Protein AF-A0AAE0BJB5-F1 (afdb_monomer_lite)

Organism: NCBI:txid36881

Structure (mmCIF, N/CA/C/O backbone):
data_AF-A0AAE0BJB5-F1
#
_entry.id   AF-A0AAE0BJB5-F1
#
loop_
_atom_site.group_PDB
_atom_site.id
_atom_site.type_symbol
_atom_site.label_atom_id
_atom_site.label_alt_id
_atom_site.label_comp_id
_atom_site.label_asym_id
_atom_site.label_entity_id
_atom_site.label_seq_id
_atom_site.pdbx_PDB_ins_code
_atom_site.Cartn_x
_atom_site.Cartn_y
_atom_site.Cartn_z
_atom_site.occupancy
_atom_site.B_iso_or_equiv
_atom_site.auth_seq_id
_atom_site.auth_comp_id
_atom_site.auth_asym_id
_atom_site.auth_atom_id
_atom_site.pdbx_PDB_model_num
ATOM 1 N N . ASP A 1 1 ? -11.799 0.720 18.562 1.00 89.56 1 ASP A N 1
ATOM 2 C CA . ASP A 1 1 ? -11.792 -0.051 19.831 1.00 89.56 1 ASP A CA 1
ATOM 3 C C . ASP A 1 1 ? -10.373 -0.339 20.358 1.00 89.56 1 ASP A C 1
ATOM 5 O O . ASP A 1 1 ? -10.223 -1.128 21.288 1.00 89.56 1 ASP A O 1
ATOM 9 N N . GLY A 1 2 ? -9.341 0.327 19.816 1.00 91.19 2 GLY A N 1
ATOM 10 C CA . GLY A 1 2 ? -7.953 0.143 20.247 1.00 91.19 2 GLY A CA 1
ATOM 11 C C . GLY A 1 2 ? -7.338 -1.175 19.776 1.00 91.19 2 GLY A C 1
ATOM 12 O O . GLY A 1 2 ? -6.503 -1.728 20.491 1.00 91.19 2 GLY A O 1
ATOM 13 N N . LYS A 1 3 ? -7.778 -1.707 18.628 1.00 94.56 3 LYS A N 1
ATOM 14 C CA . LYS A 1 3 ? -7.247 -2.933 18.034 1.00 94.56 3 LYS A CA 1
ATOM 15 C C . LYS A 1 3 ? -6.847 -2.749 16.572 1.00 94.56 3 LYS A C 1
ATOM 17 O O . LYS A 1 3 ? -7.523 -2.037 15.833 1.00 94.56 3 LYS A O 1
ATOM 22 N N . SER A 1 4 ? -5.812 -3.488 16.187 1.00 94.75 4 SER A N 1
ATOM 23 C CA . SER A 1 4 ? -5.433 -3.778 14.806 1.00 94.75 4 SER A CA 1
ATOM 24 C C . SER A 1 4 ? -6.146 -5.034 14.337 1.00 94.75 4 SER A C 1
ATOM 26 O O . SER A 1 4 ? -6.318 -5.979 15.114 1.00 94.75 4 SER A O 1
ATOM 28 N N . TYR A 1 5 ? -6.496 -5.069 13.057 1.00 96.69 5 TYR A N 1
ATOM 29 C CA . TYR A 1 5 ? -7.175 -6.193 12.426 1.00 96.69 5 TYR A CA 1
ATOM 30 C C . TYR A 1 5 ? -6.469 -6.578 11.127 1.00 96.69 5 TYR A C 1
ATOM 32 O O . TYR A 1 5 ? -6.253 -5.732 10.263 1.00 96.69 5 TYR A O 1
ATOM 40 N N . LEU A 1 6 ? -6.151 -7.863 10.982 1.00 97.50 6 LEU A N 1
ATOM 41 C CA . LEU A 1 6 ? -5.634 -8.451 9.752 1.00 97.50 6 LEU A CA 1
ATOM 42 C C . LEU A 1 6 ? -6.759 -9.213 9.059 1.00 97.50 6 LEU A C 1
ATOM 44 O O . LEU A 1 6 ? -7.316 -10.158 9.625 1.00 97.50 6 LEU A O 1
ATOM 48 N N . TYR A 1 7 ? -7.052 -8.824 7.824 1.00 97.75 7 TYR A N 1
ATOM 49 C CA . TYR A 1 7 ? -8.008 -9.501 6.958 1.00 97.75 7 TYR A CA 1
ATOM 50 C C . TYR A 1 7 ? -7.277 -10.110 5.765 1.00 97.75 7 TYR A C 1
ATOM 52 O O . TYR A 1 7 ? -6.433 -9.459 5.160 1.00 97.75 7 TYR A O 1
ATOM 60 N N . VAL A 1 8 ? -7.640 -11.338 5.401 1.00 97.31 8 VAL A N 1
ATOM 61 C CA . VAL A 1 8 ? -7.168 -12.012 4.184 1.00 97.31 8 VAL A CA 1
ATOM 62 C C . VAL A 1 8 ? -8.397 -12.365 3.356 1.00 97.31 8 VAL A C 1
ATOM 64 O O . VAL A 1 8 ? -9.341 -12.960 3.878 1.00 97.31 8 VAL A O 1
ATOM 67 N N . ASN A 1 9 ? -8.428 -11.947 2.087 1.00 95.25 9 ASN A N 1
ATOM 68 C CA . ASN A 1 9 ? -9.581 -12.119 1.187 1.00 95.25 9 ASN A CA 1
ATOM 69 C C . ASN A 1 9 ? -10.904 -11.628 1.813 1.00 95.25 9 ASN A C 1
ATOM 71 O O . ASN A 1 9 ? -11.919 -12.327 1.823 1.00 95.25 9 ASN A O 1
ATOM 75 N N . GLY A 1 10 ? -10.864 -10.454 2.452 1.00 95.38 10 GLY A N 1
ATOM 76 C CA . GLY A 1 10 ? -12.016 -9.857 3.134 1.00 95.38 10 GLY A CA 1
ATOM 77 C C . GLY A 1 10 ? -12.498 -10.616 4.379 1.00 95.38 10 GLY A C 1
ATOM 78 O O . GLY A 1 10 ? -13.556 -10.296 4.921 1.00 95.38 10 GLY A O 1
ATOM 79 N N . THR A 1 11 ? -11.773 -11.627 4.856 1.00 97.31 11 THR A N 1
ATOM 80 C CA . THR A 1 11 ? -12.132 -12.422 6.039 1.00 97.31 11 THR A CA 1
ATOM 81 C C . THR A 1 11 ? -11.170 -12.133 7.180 1.00 97.31 11 THR A C 1
ATOM 83 O O . THR A 1 11 ? -9.961 -12.094 6.972 1.00 97.31 11 THR A O 1
ATOM 86 N N . LEU A 1 12 ? -11.702 -11.899 8.385 1.00 97.81 12 LEU A N 1
ATOM 87 C CA . LEU A 1 12 ? -10.884 -11.630 9.566 1.00 97.81 12 LEU A CA 1
ATOM 88 C C . LEU A 1 12 ? -9.992 -12.837 9.860 1.00 97.81 12 LEU A C 1
ATOM 90 O O . LEU A 1 12 ? -10.497 -13.933 10.093 1.00 97.81 12 LEU A O 1
ATOM 94 N N . TRP A 1 13 ? -8.683 -12.613 9.873 1.00 98.19 13 TRP A N 1
ATOM 95 C CA . TRP A 1 13 ? -7.688 -13.633 10.178 1.00 98.19 13 TRP A CA 1
ATOM 96 C C . TRP A 1 13 ? -7.152 -13.487 11.601 1.00 98.19 13 TRP A C 1
ATOM 98 O O . TRP A 1 13 ? -7.054 -14.465 12.339 1.00 98.19 13 TRP A O 1
ATOM 108 N N . ALA A 1 14 ? -6.825 -12.259 12.008 1.00 98.06 14 ALA A N 1
ATOM 109 C CA . ALA A 1 14 ? -6.278 -11.981 13.329 1.00 98.06 14 ALA A CA 1
ATOM 110 C C . ALA A 1 14 ? -6.642 -10.576 13.811 1.00 98.06 14 ALA A C 1
ATOM 112 O O . ALA A 1 14 ? -6.941 -9.681 13.023 1.00 98.06 14 ALA A O 1
ATOM 113 N N . SER A 1 15 ? -6.577 -10.378 15.126 1.00 97.44 15 SER A N 1
ATOM 114 C CA . SER A 1 15 ? -6.656 -9.052 15.734 1.00 97.44 15 SER A CA 1
ATOM 115 C C . SER A 1 15 ? -5.720 -8.966 16.928 1.00 97.44 15 SER A C 1
ATOM 117 O O . SER A 1 15 ? -5.511 -9.966 17.618 1.00 97.44 15 SER A O 1
ATOM 119 N N . GLN A 1 16 ? -5.212 -7.773 17.205 1.00 96.44 16 GLN A N 1
ATOM 120 C CA . GLN A 1 16 ? -4.374 -7.510 18.370 1.00 96.44 16 GLN A CA 1
ATOM 121 C C . GLN A 1 16 ? -4.734 -6.169 18.994 1.00 96.44 16 GLN A C 1
ATOM 123 O O . GLN A 1 16 ? -5.211 -5.273 18.306 1.00 96.44 16 GLN A O 1
ATOM 128 N N . LYS A 1 17 ? -4.513 -6.020 20.302 1.00 96.56 17 LYS A N 1
ATOM 129 C CA . LYS A 1 17 ? -4.629 -4.713 20.954 1.00 96.56 17 LYS A CA 1
ATOM 130 C C . LYS A 1 17 ? -3.489 -3.820 20.469 1.00 96.56 17 LYS A C 1
ATOM 132 O O . LYS A 1 17 ? -2.350 -4.272 20.420 1.00 96.56 17 LYS A O 1
ATOM 137 N N . GLU A 1 18 ? -3.807 -2.579 20.137 1.00 91.62 18 GLU A N 1
ATOM 138 C CA . GLU A 1 18 ? -2.809 -1.606 19.708 1.00 91.62 18 GLU A CA 1
ATOM 139 C C . GLU A 1 18 ? -1.853 -1.255 20.844 1.00 91.62 18 GLU A C 1
ATOM 141 O O . GLU A 1 18 ? -2.259 -1.089 22.002 1.00 91.62 18 GLU A O 1
ATOM 146 N N . GLY A 1 19 ? -0.575 -1.162 20.482 1.00 86.81 19 GLY A N 1
ATOM 147 C CA . GLY A 1 19 ? 0.499 -0.692 21.346 1.00 86.81 19 GLY A CA 1
ATOM 148 C C . GLY A 1 19 ? 0.792 0.794 21.140 1.00 86.81 19 GLY A C 1
ATOM 149 O O . GLY A 1 19 ? -0.072 1.572 20.739 1.00 86.81 19 GLY A O 1
ATOM 150 N N . ALA A 1 20 ? 2.031 1.192 21.432 1.00 86.44 20 ALA A N 1
ATOM 151 C CA . ALA A 1 20 ? 2.523 2.519 21.075 1.00 86.44 20 ALA A CA 1
ATOM 152 C C . ALA A 1 20 ? 2.567 2.673 19.546 1.00 86.44 20 ALA A C 1
ATOM 154 O O . ALA A 1 20 ? 2.932 1.733 18.843 1.00 86.44 20 ALA A O 1
ATOM 155 N N . GLN A 1 21 ? 2.205 3.856 19.051 1.00 82.31 21 GLN A N 1
ATOM 156 C CA . GLN A 1 21 ? 2.296 4.186 17.631 1.00 82.31 21 GLN A CA 1
ATOM 157 C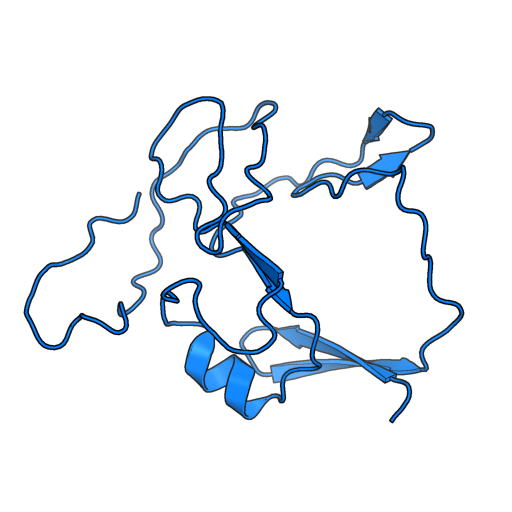 C . GLN A 1 21 ? 3.634 4.857 17.332 1.00 82.31 21 GLN A C 1
ATOM 159 O O . GLN A 1 21 ? 4.074 5.720 18.094 1.00 82.31 21 GLN A O 1
ATOM 164 N N . ASP A 1 22 ? 4.252 4.466 16.220 1.00 81.19 22 ASP A N 1
ATOM 165 C CA . ASP A 1 22 ? 5.384 5.187 15.647 1.00 81.19 22 ASP A CA 1
ATOM 166 C C . ASP A 1 22 ? 4.854 6.370 14.827 1.00 81.19 22 ASP A C 1
ATOM 168 O O . ASP A 1 22 ? 3.949 6.218 14.005 1.00 81.19 22 ASP A O 1
ATOM 172 N N . ASN A 1 23 ? 5.382 7.560 15.094 1.00 82.00 23 ASN A N 1
ATOM 173 C CA . ASN A 1 23 ? 5.025 8.804 14.423 1.00 82.00 23 ASN A CA 1
ATOM 174 C C . ASN A 1 23 ? 6.231 9.458 13.735 1.00 82.00 23 ASN A C 1
ATOM 176 O O . ASN A 1 23 ? 6.217 10.668 13.511 1.00 82.00 23 ASN A O 1
ATOM 180 N N . ASN A 1 24 ? 7.269 8.679 13.424 1.00 84.38 24 ASN A N 1
ATOM 181 C CA . ASN A 1 24 ? 8.467 9.161 12.758 1.00 84.38 24 ASN A CA 1
ATOM 182 C C . ASN A 1 24 ? 8.167 9.661 11.328 1.00 84.38 24 ASN A C 1
ATOM 184 O O . ASN A 1 24 ? 7.818 8.856 10.465 1.00 84.38 24 ASN A O 1
ATOM 188 N N . PRO A 1 25 ? 8.351 10.962 11.038 1.00 82.88 25 PRO A N 1
ATOM 189 C CA . PRO A 1 25 ? 8.135 11.507 9.701 1.00 82.88 25 PRO A CA 1
ATOM 190 C C . PRO A 1 25 ? 9.359 11.366 8.780 1.00 82.88 25 PRO A C 1
ATOM 192 O O . PRO A 1 25 ? 9.267 11.691 7.600 1.00 82.88 25 PRO A O 1
ATOM 195 N N . GLU A 1 26 ? 10.517 10.958 9.306 1.00 84.94 26 GLU A N 1
ATOM 196 C CA . GLU A 1 26 ? 11.787 10.922 8.568 1.00 84.94 26 GLU A CA 1
ATOM 197 C C . GLU A 1 26 ? 12.000 9.605 7.817 1.00 84.94 26 GLU A C 1
ATOM 199 O O . GLU A 1 26 ? 12.698 9.564 6.805 1.00 84.94 26 GLU A O 1
ATOM 204 N N . THR A 1 27 ? 11.408 8.522 8.320 1.00 86.44 27 THR A N 1
ATOM 205 C CA . THR A 1 27 ? 11.538 7.179 7.746 1.00 86.44 27 THR A CA 1
ATOM 206 C C . THR A 1 27 ? 10.575 7.059 6.561 1.00 86.44 27 THR A C 1
ATOM 208 O O . THR A 1 27 ? 9.364 7.164 6.766 1.00 86.44 27 THR A O 1
ATOM 211 N N . PRO A 1 28 ? 11.062 6.864 5.321 1.00 88.56 28 PRO A N 1
ATOM 212 C CA . PRO A 1 28 ? 10.184 6.679 4.174 1.00 88.56 28 PRO A CA 1
ATOM 213 C C . PRO A 1 28 ? 9.353 5.401 4.317 1.00 88.56 28 PRO A C 1
ATOM 215 O O . PRO A 1 28 ? 9.818 4.385 4.835 1.00 88.56 28 PRO A O 1
ATOM 218 N N . VAL A 1 29 ? 8.134 5.427 3.783 1.00 91.19 29 VAL A N 1
ATOM 219 C CA . VAL A 1 29 ? 7.347 4.205 3.595 1.00 91.19 29 VAL A CA 1
ATOM 220 C C . VAL A 1 29 ? 7.977 3.406 2.458 1.00 91.19 29 VAL A C 1
ATOM 222 O O . VAL A 1 29 ? 8.091 3.900 1.337 1.00 91.19 29 VAL A O 1
ATOM 225 N N . LEU A 1 30 ? 8.375 2.170 2.749 1.00 94.44 30 LEU A N 1
ATOM 226 C CA . LEU A 1 30 ? 8.829 1.215 1.745 1.00 94.44 30 LEU A CA 1
ATOM 227 C C . LEU A 1 30 ? 7.695 0.243 1.422 1.00 94.44 30 LEU A C 1
ATOM 229 O O . LEU A 1 30 ? 7.036 -0.281 2.320 1.00 94.44 30 LEU A O 1
ATOM 233 N N . LEU A 1 31 ? 7.485 -0.012 0.133 1.00 95.06 31 LEU A N 1
ATOM 234 C CA . LEU A 1 31 ? 6.603 -1.070 -0.349 1.00 95.06 31 LEU A CA 1
ATOM 235 C C . LEU A 1 31 ? 7.482 -2.225 -0.833 1.00 95.06 31 LEU A C 1
ATOM 237 O O . LEU A 1 31 ? 8.378 -2.017 -1.646 1.00 95.06 31 LEU A O 1
ATOM 241 N N . GLY A 1 32 ? 7.255 -3.427 -0.300 1.00 95.56 32 GLY A N 1
ATOM 242 C CA . GLY A 1 32 ? 8.024 -4.623 -0.667 1.00 95.56 32 GLY A CA 1
ATOM 243 C C . GLY A 1 32 ? 9.393 -4.771 0.010 1.00 95.56 32 GLY A C 1
ATOM 244 O O . GLY A 1 32 ? 10.172 -5.625 -0.400 1.00 95.56 32 GLY A O 1
ATOM 245 N N . ALA A 1 33 ? 9.701 -3.983 1.042 1.00 94.81 33 ALA A N 1
ATOM 246 C CA . ALA A 1 33 ? 10.907 -4.135 1.860 1.00 94.81 33 ALA A CA 1
ATOM 247 C C . ALA A 1 33 ? 10.686 -3.558 3.265 1.00 94.81 33 ALA A C 1
ATOM 249 O O . ALA A 1 33 ? 9.779 -2.751 3.479 1.00 94.81 33 ALA A O 1
ATOM 250 N N . LEU A 1 34 ? 11.543 -3.934 4.211 1.00 91.50 34 LEU A N 1
ATOM 251 C CA . LEU A 1 34 ? 11.657 -3.285 5.516 1.00 91.50 34 LEU A CA 1
ATOM 252 C C . LEU A 1 34 ? 12.839 -2.315 5.521 1.00 91.50 34 LEU A C 1
ATOM 254 O O . LEU A 1 34 ? 13.794 -2.484 4.766 1.00 91.50 34 LEU A O 1
ATOM 258 N N . GLN A 1 35 ? 12.802 -1.304 6.389 1.00 89.38 35 GLN A N 1
ATOM 259 C CA . GLN A 1 35 ? 13.959 -0.439 6.611 1.00 89.38 35 GLN A CA 1
ATOM 260 C C . GLN A 1 35 ? 14.705 -0.858 7.876 1.00 89.38 35 GLN A C 1
ATOM 262 O O . GLN A 1 35 ? 14.153 -0.834 8.974 1.00 89.38 35 GLN A O 1
ATOM 267 N N . GLU A 1 36 ? 15.992 -1.168 7.737 1.00 87.88 36 GLU A N 1
ATOM 268 C CA . GLU A 1 36 ? 16.890 -1.440 8.854 1.00 87.88 36 GLU A CA 1
ATOM 269 C C . GLU A 1 36 ? 18.085 -0.477 8.816 1.00 87.88 36 GLU A C 1
ATOM 271 O O . GLU A 1 36 ? 18.845 -0.419 7.847 1.00 87.88 36 GLU A O 1
ATOM 276 N N . LYS A 1 37 ? 18.261 0.312 9.887 1.00 87.12 37 LYS A N 1
ATOM 277 C CA . LYS A 1 37 ? 19.366 1.286 10.037 1.00 87.12 37 LYS A CA 1
ATOM 278 C C . LYS A 1 37 ? 19.540 2.203 8.815 1.00 87.12 37 LYS A C 1
ATOM 280 O O . LYS A 1 37 ? 20.661 2.490 8.399 1.00 87.12 37 LYS A O 1
ATOM 285 N N . GLY A 1 38 ? 18.427 2.643 8.235 1.00 86.62 38 GLY A N 1
ATOM 286 C CA . GLY A 1 38 ? 18.420 3.537 7.079 1.00 86.62 38 GLY A CA 1
ATOM 287 C C . GLY A 1 38 ? 18.462 2.842 5.715 1.00 86.62 38 GLY A C 1
ATOM 288 O O . GLY A 1 38 ? 18.274 3.529 4.718 1.00 86.62 38 GLY A O 1
ATOM 289 N N . ASN A 1 39 ? 18.637 1.519 5.645 1.00 90.19 39 ASN A N 1
ATOM 290 C CA . ASN A 1 39 ? 18.752 0.780 4.383 1.00 90.19 39 ASN A CA 1
ATOM 291 C C . ASN A 1 39 ? 17.554 -0.158 4.159 1.00 90.19 39 ASN A C 1
ATOM 293 O O . ASN A 1 39 ? 17.043 -0.710 5.135 1.00 90.19 39 ASN A O 1
ATOM 297 N N . PRO A 1 40 ? 17.118 -0.368 2.903 1.00 92.00 40 PRO A N 1
ATOM 298 C CA . PRO A 1 40 ? 16.125 -1.387 2.584 1.00 92.00 40 PRO A CA 1
ATOM 299 C C . PRO A 1 40 ? 16.715 -2.794 2.771 1.00 92.00 40 PRO A C 1
ATOM 301 O O . PRO A 1 40 ? 17.818 -3.077 2.301 1.00 92.00 40 PRO A O 1
ATOM 304 N N . MET A 1 41 ? 15.977 -3.659 3.458 1.00 93.88 41 MET A N 1
ATOM 305 C CA . MET A 1 41 ? 16.310 -5.046 3.801 1.00 93.88 41 MET A CA 1
ATOM 306 C C . MET A 1 41 ? 15.038 -5.910 3.737 1.00 93.88 41 MET A C 1
ATOM 308 O O . MET A 1 41 ? 13.941 -5.379 3.571 1.00 93.88 41 MET A O 1
ATOM 312 N N . ASP A 1 42 ? 15.172 -7.235 3.878 1.00 94.50 42 ASP A N 1
ATOM 313 C CA . ASP A 1 42 ? 14.047 -8.188 3.911 1.00 94.50 42 ASP A CA 1
ATOM 314 C C . ASP A 1 42 ? 13.034 -7.975 2.773 1.00 94.50 42 ASP A C 1
ATOM 316 O O . ASP A 1 42 ? 11.841 -7.752 2.984 1.00 94.50 42 ASP A O 1
ATOM 320 N N . PHE A 1 43 ? 13.548 -8.003 1.542 1.00 94.56 43 PHE A N 1
ATOM 321 C CA . PHE A 1 43 ? 12.757 -7.790 0.335 1.00 94.56 43 PHE A CA 1
ATOM 322 C C . PHE A 1 43 ? 11.683 -8.867 0.174 1.00 94.56 43 PHE A C 1
ATOM 324 O O . PHE A 1 43 ? 11.942 -10.063 0.329 1.00 94.56 43 PHE A O 1
ATOM 331 N N . PHE A 1 44 ? 10.477 -8.427 -0.169 1.00 95.50 44 PHE A N 1
ATOM 332 C CA . PHE A 1 44 ? 9.372 -9.302 -0.518 1.00 95.50 44 PHE A CA 1
ATOM 333 C C . PHE A 1 44 ? 9.643 -9.980 -1.866 1.00 95.50 44 PHE A C 1
ATOM 335 O O . PHE A 1 44 ? 9.920 -9.309 -2.858 1.00 95.50 44 PHE A O 1
ATOM 342 N N . ASP A 1 45 ? 9.535 -11.308 -1.899 1.00 94.56 45 ASP A N 1
ATOM 343 C CA . ASP A 1 45 ? 9.650 -12.111 -3.119 1.00 94.56 45 ASP A CA 1
ATOM 344 C C . ASP A 1 45 ? 8.248 -12.428 -3.657 1.00 94.56 45 ASP A C 1
ATOM 346 O O . ASP A 1 45 ? 7.595 -13.388 -3.238 1.00 94.56 45 ASP A O 1
ATOM 350 N N . GLY A 1 46 ? 7.743 -11.554 -4.529 1.00 92.31 46 GLY A N 1
ATOM 351 C CA . GLY A 1 46 ? 6.419 -11.688 -5.122 1.00 92.31 46 GLY A CA 1
ATOM 352 C C . GLY A 1 46 ? 5.975 -10.455 -5.904 1.00 92.31 46 GLY A C 1
ATOM 353 O O . GLY A 1 46 ? 6.756 -9.543 -6.166 1.00 92.31 46 GLY A O 1
ATOM 354 N N . ILE A 1 47 ? 4.694 -10.442 -6.273 1.00 91.69 47 ILE A N 1
ATOM 355 C CA . ILE A 1 47 ? 4.058 -9.361 -7.035 1.00 91.69 47 ILE A CA 1
ATOM 356 C C . ILE A 1 47 ? 3.161 -8.562 -6.086 1.00 91.69 47 ILE A C 1
ATOM 358 O O . ILE A 1 47 ? 2.433 -9.149 -5.281 1.00 91.69 47 ILE A O 1
ATOM 362 N N . ILE A 1 48 ? 3.234 -7.235 -6.171 1.00 93.12 48 ILE A N 1
ATOM 363 C CA . ILE A 1 48 ? 2.424 -6.288 -5.398 1.00 93.12 48 ILE A CA 1
ATOM 364 C C . ILE A 1 48 ? 1.586 -5.478 -6.381 1.00 93.12 48 ILE A C 1
ATOM 366 O O . ILE A 1 48 ? 2.092 -5.059 -7.415 1.00 93.12 48 ILE A O 1
ATOM 370 N N . ASP A 1 49 ? 0.326 -5.258 -6.028 1.00 92.12 49 ASP A N 1
ATOM 371 C CA . ASP A 1 49 ? -0.655 -4.530 -6.827 1.00 92.12 49 ASP A CA 1
ATOM 372 C C . ASP A 1 49 ? -1.643 -3.819 -5.872 1.00 92.12 49 ASP A C 1
ATOM 374 O O . ASP A 1 49 ? -1.779 -4.222 -4.709 1.00 92.12 49 ASP A O 1
ATOM 378 N N . GLU A 1 50 ? -2.316 -2.762 -6.335 1.00 93.50 50 GLU A N 1
ATOM 379 C CA . GLU A 1 50 ? -3.442 -2.101 -5.655 1.00 93.50 50 GLU A CA 1
ATOM 380 C C . GLU A 1 50 ? -3.185 -1.639 -4.201 1.00 93.50 50 GLU A C 1
ATOM 382 O O . GLU A 1 50 ? -4.040 -1.751 -3.310 1.00 93.50 50 GLU A O 1
ATOM 387 N N . VAL A 1 51 ? -2.008 -1.071 -3.928 1.00 95.81 51 VAL A N 1
ATOM 388 C CA . VAL A 1 51 ? -1.634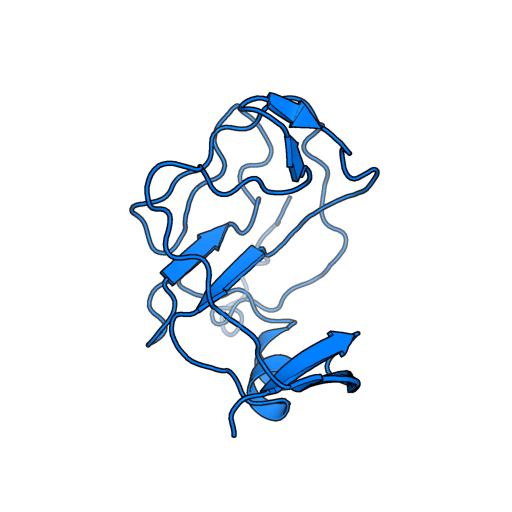 -0.640 -2.572 1.00 95.81 51 VAL A CA 1
ATOM 389 C C . VAL A 1 51 ? -2.370 0.637 -2.184 1.00 95.81 51 VAL A C 1
ATOM 391 O O . VAL A 1 51 ? -2.271 1.662 -2.853 1.00 95.81 51 VAL A O 1
ATOM 394 N N . ARG A 1 52 ? -3.068 0.608 -1.044 1.00 96.31 52 ARG A N 1
ATOM 395 C CA . ARG A 1 52 ? -3.872 1.729 -0.534 1.00 96.31 52 ARG A CA 1
ATOM 396 C C . ARG A 1 52 ? -3.560 1.992 0.935 1.00 96.31 52 ARG A C 1
ATOM 398 O O . ARG A 1 52 ? -3.523 1.061 1.737 1.00 96.31 52 ARG A O 1
ATOM 405 N N . ILE A 1 53 ? -3.432 3.263 1.307 1.00 96.06 53 ILE A N 1
ATOM 406 C CA . ILE A 1 53 ? -3.301 3.715 2.698 1.00 96.06 53 ILE A CA 1
ATOM 407 C C . ILE A 1 53 ? -4.464 4.652 3.015 1.00 96.06 53 ILE A C 1
ATOM 409 O O . ILE A 1 53 ? -4.736 5.586 2.262 1.00 96.06 53 ILE A O 1
ATOM 413 N N . TRP A 1 54 ? -5.130 4.422 4.147 1.00 96.44 54 TRP A N 1
ATOM 414 C CA . TRP A 1 54 ? -6.268 5.214 4.618 1.00 96.44 54 TRP A CA 1
ATOM 415 C C . TRP A 1 54 ? -5.960 5.840 5.979 1.00 96.44 54 TRP A C 1
ATOM 417 O O . TRP A 1 54 ? -5.393 5.186 6.851 1.00 96.44 54 TRP A O 1
ATOM 427 N N . SER A 1 55 ? -6.393 7.082 6.191 1.00 95.25 55 SER A N 1
ATOM 428 C CA . SER A 1 55 ? -6.354 7.767 7.491 1.00 95.25 55 SER A CA 1
ATOM 429 C C . SER A 1 55 ? -7.527 7.398 8.405 1.00 95.25 55 SER A C 1
ATOM 431 O O . SER A 1 55 ? -7.598 7.854 9.547 1.00 95.25 55 SER A O 1
ATOM 433 N N . VAL A 1 56 ? -8.450 6.567 7.914 1.00 95.31 56 VAL A N 1
ATOM 434 C CA . VAL A 1 56 ? -9.618 6.069 8.644 1.00 95.31 56 VAL A CA 1
ATOM 435 C C . VAL A 1 56 ? -9.620 4.544 8.667 1.00 95.31 56 VAL A C 1
ATOM 437 O O . VAL A 1 56 ? -9.299 3.889 7.675 1.00 95.31 56 VAL A O 1
ATOM 440 N N . ALA A 1 57 ? -10.019 3.964 9.799 1.00 95.38 57 ALA A N 1
ATOM 441 C CA . ALA A 1 57 ? -10.192 2.521 9.904 1.00 95.38 57 ALA A CA 1
ATOM 442 C C . ALA A 1 57 ? -11.383 2.073 9.042 1.00 95.38 57 ALA A C 1
ATOM 444 O O . ALA A 1 57 ? -12.510 2.518 9.260 1.00 95.38 57 ALA A O 1
ATOM 445 N N . ARG A 1 58 ? -11.129 1.189 8.072 1.00 95.94 58 ARG A N 1
ATOM 446 C CA . ARG A 1 58 ? -12.159 0.608 7.200 1.00 95.94 58 ARG A CA 1
ATOM 447 C C . ARG A 1 58 ? -12.829 -0.580 7.887 1.00 95.94 58 ARG A C 1
ATOM 449 O O . ARG A 1 58 ? -12.174 -1.378 8.559 1.00 95.94 58 ARG A O 1
ATOM 456 N N . THR A 1 59 ? -14.135 -0.710 7.706 1.00 95.75 59 THR A N 1
ATOM 457 C CA . THR A 1 59 ? -14.898 -1.875 8.169 1.00 95.75 59 THR A CA 1
ATOM 458 C C . THR A 1 59 ? -14.663 -3.083 7.260 1.00 95.75 59 THR A C 1
ATOM 460 O O . THR A 1 59 ? -14.268 -2.947 6.102 1.00 95.75 59 THR A O 1
ATOM 463 N N . GLN A 1 60 ? -14.930 -4.290 7.763 1.00 96.75 60 GLN A N 1
ATOM 464 C CA . GLN A 1 60 ? -14.787 -5.513 6.969 1.00 96.75 60 GLN A CA 1
ATOM 465 C C . GLN A 1 60 ? -15.662 -5.500 5.703 1.00 96.75 60 GLN A C 1
ATOM 467 O O . GLN A 1 60 ? -15.213 -5.940 4.645 1.00 96.75 60 GLN A O 1
ATOM 472 N N . ASP A 1 61 ? -16.891 -4.991 5.799 1.00 96.88 61 ASP A N 1
ATOM 473 C CA . ASP A 1 61 ? -17.809 -4.925 4.659 1.00 96.88 61 ASP A CA 1
ATOM 474 C C . ASP A 1 61 ? -17.326 -3.921 3.609 1.00 96.88 61 ASP A C 1
ATOM 476 O O . ASP A 1 61 ? -17.326 -4.227 2.419 1.00 96.88 61 ASP A O 1
ATOM 480 N N . GLU A 1 62 ? -16.805 -2.770 4.037 1.00 95.25 62 GLU A N 1
ATOM 481 C CA . GLU A 1 62 ? -16.170 -1.808 3.134 1.00 95.25 62 GLU A CA 1
ATOM 482 C C . GLU A 1 62 ? -14.957 -2.394 2.405 1.00 95.25 62 GLU A C 1
ATOM 484 O O . GLU A 1 62 ? -14.796 -2.162 1.207 1.00 95.25 62 GLU A O 1
ATOM 489 N N . LEU A 1 63 ? -14.114 -3.166 3.103 1.00 95.19 63 LEU A N 1
ATOM 490 C CA . LEU A 1 63 ? -12.983 -3.856 2.480 1.00 95.19 63 LEU A CA 1
ATOM 491 C C . LEU A 1 63 ? -13.469 -4.867 1.434 1.00 95.19 63 LEU A C 1
ATOM 493 O O . LEU A 1 63 ? -12.968 -4.867 0.314 1.00 95.19 63 LEU A O 1
ATOM 497 N N . ARG A 1 64 ? -14.481 -5.682 1.755 1.00 95.06 64 ARG A N 1
ATOM 498 C CA . ARG A 1 64 ? -15.060 -6.661 0.816 1.00 95.06 64 ARG A CA 1
ATOM 499 C C . ARG A 1 64 ? -15.657 -6.012 -0.425 1.00 95.06 64 ARG A C 1
ATOM 501 O O . ARG A 1 64 ? -15.495 -6.540 -1.519 1.00 95.06 64 ARG A O 1
ATOM 508 N N . MET A 1 65 ? -16.343 -4.884 -0.258 1.00 90.75 65 MET A N 1
ATOM 509 C CA . MET A 1 65 ? -16.949 -4.160 -1.374 1.00 90.75 65 MET A CA 1
ATOM 510 C C . MET A 1 65 ? -15.904 -3.519 -2.292 1.00 90.75 65 MET A C 1
ATOM 512 O O . MET A 1 65 ? -16.147 -3.410 -3.488 1.00 90.75 65 MET A O 1
ATOM 516 N N . ALA A 1 66 ? -14.756 -3.102 -1.750 1.00 90.44 66 ALA A N 1
ATOM 517 C CA . ALA A 1 66 ? -13.744 -2.352 -2.493 1.00 90.44 66 ALA A CA 1
ATOM 518 C C . ALA A 1 66 ? -12.536 -3.184 -2.964 1.00 90.44 66 ALA A C 1
ATOM 520 O O . ALA A 1 66 ? -11.775 -2.696 -3.798 1.00 90.44 66 ALA A O 1
ATOM 521 N N . MET A 1 67 ? -12.320 -4.405 -2.455 1.00 90.38 67 MET A N 1
ATOM 522 C CA . MET A 1 67 ? -11.113 -5.205 -2.753 1.00 90.38 67 MET A CA 1
ATOM 523 C C . MET A 1 67 ? -10.997 -5.680 -4.209 1.00 90.38 67 MET A C 1
ATOM 525 O O . MET A 1 67 ? -9.934 -6.131 -4.613 1.00 90.38 67 MET A O 1
ATOM 529 N N . HIS A 1 68 ? -12.078 -5.587 -4.988 1.00 88.19 68 HIS A N 1
ATOM 530 C CA . HIS A 1 68 ? -12.114 -5.950 -6.412 1.00 88.19 68 HIS A CA 1
ATOM 531 C C . HIS A 1 68 ? -12.415 -4.757 -7.326 1.00 88.19 68 HIS A C 1
ATOM 533 O O . HIS A 1 68 ? -12.767 -4.944 -8.490 1.00 88.19 68 HIS A O 1
ATOM 539 N N . LEU A 1 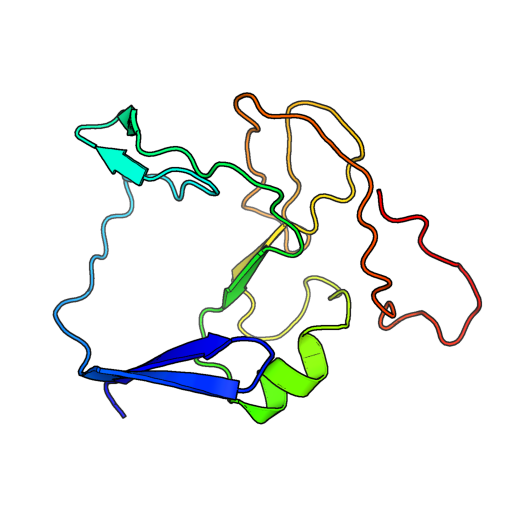69 ? -12.338 -3.540 -6.783 1.00 87.50 69 LEU A N 1
ATOM 540 C CA . LEU A 1 69 ? -12.642 -2.314 -7.506 1.00 87.50 69 LEU A CA 1
ATOM 541 C C . LEU A 1 69 ? -11.424 -1.413 -7.535 1.00 87.50 69 LEU A C 1
ATOM 543 O O . LEU A 1 69 ? -10.863 -1.143 -6.472 1.00 87.50 69 LEU A O 1
ATOM 547 N N . SER A 1 70 ? -11.082 -0.876 -8.700 1.00 87.81 70 SER A N 1
ATOM 548 C CA . SER A 1 70 ? -10.129 0.232 -8.772 1.00 87.81 70 SER A CA 1
ATOM 549 C C . SER A 1 70 ? -10.794 1.522 -8.310 1.00 87.81 70 SER A C 1
ATOM 551 O O . SER A 1 70 ? -11.953 1.810 -8.631 1.00 87.81 70 SER A O 1
ATOM 553 N N . LEU A 1 71 ? -10.043 2.299 -7.538 1.00 90.50 71 LEU A N 1
ATOM 554 C CA . LEU A 1 71 ? -10.516 3.541 -6.937 1.00 90.50 71 LEU A CA 1
ATOM 555 C C . LEU A 1 71 ? -10.204 4.746 -7.832 1.00 90.50 71 LEU A C 1
ATOM 557 O O . LEU A 1 71 ? -9.364 4.686 -8.736 1.00 90.50 71 LEU A O 1
ATOM 561 N N . THR A 1 72 ? -10.884 5.865 -7.592 1.00 90.00 72 THR A N 1
ATOM 562 C CA . THR A 1 72 ? -10.644 7.107 -8.337 1.00 90.00 72 THR A CA 1
ATOM 563 C C . THR A 1 72 ? -9.500 7.928 -7.748 1.00 90.00 72 THR A C 1
ATOM 565 O O . THR A 1 72 ? -8.971 8.791 -8.445 1.00 90.00 72 THR A O 1
ATOM 568 N N . GLY A 1 73 ? -9.119 7.683 -6.489 1.00 92.88 73 GLY A N 1
ATOM 569 C CA . GLY A 1 73 ? -8.139 8.477 -5.739 1.00 92.88 73 GLY A CA 1
ATOM 570 C C . GLY A 1 73 ? -8.767 9.634 -4.950 1.00 92.88 73 GLY A C 1
ATOM 571 O O . GLY A 1 73 ? -8.077 10.322 -4.195 1.00 92.88 73 GLY A O 1
ATOM 572 N N . SER A 1 74 ? -10.076 9.859 -5.097 1.00 94.12 74 SER A N 1
ATOM 573 C CA . SER A 1 74 ? -10.811 10.953 -4.449 1.00 94.12 74 SER A CA 1
ATOM 574 C C . SER A 1 74 ? -11.641 10.505 -3.245 1.00 94.12 74 SER A C 1
ATOM 576 O O . SER A 1 74 ? -12.466 11.271 -2.759 1.00 94.12 74 SER A O 1
ATOM 578 N N . GLU A 1 75 ? -11.474 9.268 -2.790 1.00 94.31 75 GLU A N 1
ATOM 579 C CA . GLU A 1 75 ? -12.243 8.700 -1.691 1.00 94.31 75 GLU A CA 1
ATOM 580 C C . GLU A 1 75 ? -11.908 9.365 -0.347 1.00 94.31 75 GLU A C 1
ATOM 582 O O . GLU A 1 75 ? -10.745 9.635 -0.020 1.00 94.31 75 GLU A O 1
ATOM 587 N N . ASP A 1 76 ? -12.944 9.600 0.459 1.00 94.31 76 ASP A N 1
ATOM 588 C CA . ASP A 1 76 ? -12.806 10.208 1.780 1.00 94.31 76 ASP A CA 1
ATOM 589 C C . ASP A 1 76 ? -11.948 9.338 2.702 1.00 94.31 76 ASP A C 1
ATOM 591 O O . ASP A 1 76 ? -12.180 8.142 2.878 1.00 94.31 76 ASP A O 1
ATOM 595 N N . GLY A 1 77 ? -10.942 9.959 3.314 1.00 95.25 77 GLY A N 1
ATOM 596 C CA . GLY A 1 77 ? -9.998 9.270 4.189 1.00 95.25 77 GLY A CA 1
ATOM 597 C C . GLY A 1 77 ? -8.941 8.438 3.458 1.00 95.25 77 GLY A C 1
ATOM 598 O O . GLY A 1 77 ? -8.104 7.843 4.128 1.00 95.25 77 GLY A O 1
ATOM 599 N N . LEU A 1 78 ? -8.921 8.394 2.120 1.00 96.62 78 LEU A N 1
ATOM 600 C CA . LEU A 1 78 ? -7.784 7.838 1.384 1.00 96.62 78 LEU A CA 1
ATOM 601 C C . LEU A 1 78 ? -6.591 8.785 1.545 1.00 96.62 78 LEU A C 1
ATOM 603 O O . LEU A 1 78 ? -6.751 9.997 1.390 1.00 96.62 78 LEU A O 1
ATOM 607 N N . SER A 1 79 ? -5.411 8.252 1.843 1.00 95.75 79 SER A N 1
ATOM 608 C CA . SER A 1 79 ? -4.167 9.011 2.044 1.00 95.75 79 SER A CA 1
ATOM 609 C C . SER A 1 79 ? -3.124 8.759 0.959 1.00 95.75 79 SER A C 1
ATOM 611 O O . SER A 1 79 ? -2.339 9.659 0.687 1.00 95.75 79 SER A O 1
ATOM 613 N N . GLY A 1 80 ? -3.152 7.593 0.316 1.00 96.94 80 GLY A N 1
ATOM 614 C CA . GLY A 1 80 ? -2.325 7.272 -0.846 1.00 96.94 80 GLY A CA 1
ATOM 615 C C . GLY A 1 80 ? -2.838 6.013 -1.537 1.00 96.94 80 GLY A C 1
ATOM 616 O O . GLY A 1 80 ? -3.403 5.134 -0.876 1.00 96.94 80 GLY A O 1
ATOM 617 N N . TYR A 1 81 ? -2.689 5.947 -2.857 1.00 96.75 81 TYR A N 1
ATOM 618 C CA . TYR A 1 81 ? -3.112 4.809 -3.666 1.00 96.75 81 TYR A CA 1
ATOM 619 C C . TYR A 1 81 ? -2.185 4.614 -4.864 1.00 96.75 81 TYR A C 1
ATOM 621 O O . TYR A 1 81 ? -2.194 5.416 -5.792 1.00 96.75 81 TYR A O 1
ATOM 629 N N . TRP A 1 82 ? -1.434 3.517 -4.854 1.00 96.12 82 TRP A N 1
ATOM 630 C CA . TRP A 1 82 ? -0.538 3.104 -5.928 1.00 96.12 82 TRP A CA 1
ATOM 631 C C . TRP A 1 82 ? -1.144 1.886 -6.630 1.00 96.12 82 TRP A C 1
ATOM 633 O O . TRP A 1 82 ? -1.090 0.785 -6.076 1.00 96.12 82 TRP A O 1
ATOM 643 N N . PRO A 1 83 ? -1.764 2.080 -7.807 1.00 92.75 83 PRO A N 1
ATOM 644 C CA . PRO A 1 83 ? -2.364 0.993 -8.566 1.00 92.75 83 PRO A CA 1
ATOM 645 C C . PRO A 1 83 ? -1.321 0.158 -9.314 1.00 92.75 83 PRO A C 1
ATOM 647 O O . PRO A 1 83 ? -1.614 -0.964 -9.653 1.00 92.75 83 PRO A O 1
ATOM 650 N N . PHE A 1 84 ? -0.109 0.678 -9.547 1.00 92.69 84 PHE A N 1
ATOM 651 C CA . PHE A 1 84 ? 0.945 -0.007 -10.310 1.00 92.69 84 PHE A CA 1
ATOM 652 C C . PHE A 1 84 ? 0.596 -0.322 -11.787 1.00 92.69 84 PHE A C 1
ATOM 654 O O . PHE A 1 84 ? 1.229 -1.166 -12.416 1.00 92.69 84 PHE A O 1
ATOM 661 N N . ASP A 1 85 ? -0.304 0.461 -12.388 1.00 89.75 85 ASP A N 1
ATOM 662 C CA . ASP A 1 85 ? -0.714 0.327 -13.798 1.00 89.75 85 ASP A CA 1
ATOM 663 C C . ASP A 1 85 ? 0.238 1.034 -14.800 1.00 89.75 85 ASP A C 1
ATOM 665 O O . ASP A 1 85 ? -0.105 1.237 -15.967 1.00 89.75 85 ASP A O 1
ATOM 669 N N . GLU A 1 86 ? 1.419 1.519 -14.387 1.00 88.69 86 GLU A N 1
ATOM 670 C CA . GLU A 1 86 ? 2.307 2.289 -15.280 1.00 88.69 86 GLU A CA 1
ATOM 671 C C . GLU A 1 86 ? 2.950 1.456 -16.398 1.00 88.69 86 GLU A C 1
ATOM 673 O O . GLU A 1 86 ? 3.503 2.028 -17.344 1.00 88.69 86 GLU A O 1
ATOM 678 N N . CYS A 1 87 ? 2.896 0.125 -16.293 1.00 83.31 87 CYS A N 1
ATOM 679 C CA . CYS A 1 87 ? 3.515 -0.833 -17.214 1.00 83.31 87 CYS A CA 1
ATOM 680 C C . CYS A 1 87 ? 5.050 -0.715 -17.342 1.00 83.31 87 CYS A C 1
ATOM 682 O O . CYS A 1 87 ? 5.643 -1.364 -18.208 1.00 83.31 87 CYS A O 1
ATOM 684 N N . GLY A 1 88 ? 5.719 0.133 -16.551 1.00 88.38 88 GLY A N 1
ATOM 685 C CA . GLY A 1 88 ? 7.143 0.407 -16.723 1.00 88.38 88 GLY A CA 1
ATOM 686 C C . GLY A 1 88 ? 7.654 1.684 -16.056 1.00 88.38 88 GLY A C 1
ATOM 687 O O . GLY A 1 88 ? 6.901 2.563 -15.644 1.00 88.38 88 GLY A O 1
ATOM 688 N N . GLY A 1 89 ? 8.982 1.822 -16.043 1.00 90.44 89 GLY A N 1
ATOM 689 C CA . GLY A 1 89 ? 9.682 3.017 -15.572 1.00 90.44 89 GLY A CA 1
ATOM 690 C C . GLY A 1 89 ? 10.058 2.980 -14.090 1.00 90.44 89 GLY A C 1
ATOM 691 O O . GLY A 1 89 ? 9.983 1.948 -13.430 1.00 90.44 89 GLY A O 1
ATOM 692 N N . GLU A 1 90 ? 10.507 4.129 -13.587 1.00 93.50 90 GLU A N 1
ATOM 693 C CA . GLU A 1 90 ? 11.077 4.277 -12.238 1.00 93.50 90 GLU A CA 1
ATOM 694 C C . GLU A 1 90 ? 10.109 4.938 -11.244 1.00 93.50 90 GLU A C 1
ATOM 696 O O . GLU A 1 90 ? 10.502 5.290 -10.133 1.00 93.50 90 GLU A O 1
ATOM 701 N N . ARG A 1 91 ? 8.849 5.169 -11.635 1.00 94.00 91 ARG A N 1
ATOM 702 C CA . ARG A 1 91 ? 7.857 5.865 -10.804 1.00 94.00 91 ARG A CA 1
ATOM 703 C C . ARG A 1 91 ? 6.568 5.066 -10.712 1.00 94.00 91 ARG A C 1
ATOM 705 O O . ARG A 1 91 ? 5.980 4.768 -11.743 1.00 94.00 91 ARG A O 1
ATOM 712 N N . ALA A 1 92 ? 6.113 4.825 -9.488 1.00 95.00 92 ALA A N 1
ATOM 713 C CA . ALA A 1 92 ? 4.764 4.347 -9.202 1.00 95.00 92 ALA A CA 1
ATOM 714 C C . ALA A 1 92 ? 3.913 5.555 -8.802 1.00 95.00 92 ALA A C 1
ATOM 716 O O . ALA A 1 92 ? 4.239 6.233 -7.821 1.00 95.00 92 ALA A O 1
ATOM 717 N N . LYS A 1 93 ? 2.867 5.889 -9.559 1.00 95.56 93 LYS A 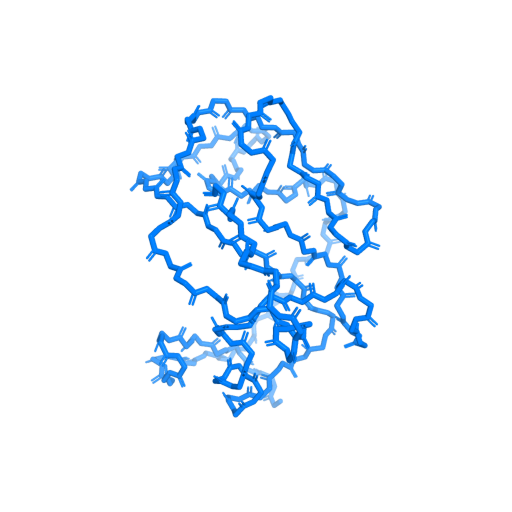N 1
ATOM 718 C CA . LYS A 1 93 ? 2.094 7.105 -9.288 1.00 95.56 93 LYS A CA 1
ATOM 719 C C . LYS A 1 93 ? 1.132 6.883 -8.138 1.00 95.56 93 LYS A C 1
ATOM 721 O O . LYS A 1 93 ? 0.441 5.870 -8.073 1.00 95.56 93 LYS A O 1
ATOM 726 N N . ASP A 1 94 ? 1.037 7.886 -7.275 1.00 96.75 94 ASP A N 1
ATOM 727 C CA . ASP A 1 94 ? -0.068 7.966 -6.330 1.00 96.75 94 ASP A CA 1
ATOM 728 C C . ASP A 1 94 ? -1.286 8.547 -7.060 1.00 96.75 94 ASP A C 1
ATOM 730 O O . ASP A 1 94 ? -1.294 9.722 -7.436 1.00 96.75 94 ASP A O 1
ATOM 734 N N . ARG A 1 95 ? -2.337 7.748 -7.265 1.00 94.94 95 ARG A N 1
ATOM 735 C CA . ARG A 1 95 ? -3.577 8.178 -7.929 1.00 94.94 95 ARG A CA 1
ATOM 736 C C . ARG A 1 95 ? -4.330 9.242 -7.125 1.00 94.94 95 ARG A C 1
ATOM 738 O O . ARG A 1 95 ? -5.049 10.042 -7.720 1.00 94.94 95 ARG A O 1
ATOM 745 N N . LYS A 1 96 ? -4.137 9.310 -5.801 1.00 92.44 96 LYS A N 1
ATOM 746 C CA . LYS A 1 96 ? -4.618 10.436 -4.981 1.00 92.44 96 LYS A CA 1
ATOM 747 C C . LYS A 1 96 ? -3.823 11.728 -5.236 1.00 92.44 96 LYS A C 1
ATOM 749 O O . LYS A 1 96 ? -4.357 12.820 -5.039 1.00 92.44 96 LYS A O 1
ATOM 754 N N . ALA A 1 97 ? -2.596 11.583 -5.732 1.00 86.19 97 ALA A N 1
ATOM 755 C CA . ALA A 1 97 ? -1.546 12.581 -5.886 1.00 86.19 97 ALA A CA 1
ATOM 756 C C . ALA A 1 97 ? -0.847 12.991 -4.579 1.00 86.19 97 ALA A C 1
ATOM 758 O O . ALA A 1 97 ? -1.447 13.086 -3.509 1.00 86.19 97 ALA A O 1
ATOM 759 N N . GLY A 1 98 ? 0.442 13.317 -4.711 1.00 90.12 98 GLY A N 1
ATOM 760 C CA . GLY A 1 98 ? 1.279 13.877 -3.643 1.00 90.12 98 GLY A CA 1
ATOM 761 C C . GLY A 1 98 ? 2.356 12.931 -3.117 1.00 90.12 98 GLY A C 1
ATOM 762 O O . GLY A 1 98 ? 3.346 13.416 -2.573 1.00 90.12 98 GLY A O 1
ATOM 763 N N . HIS A 1 99 ? 2.216 11.620 -3.340 1.00 94.94 99 HIS A N 1
ATOM 764 C CA . HIS A 1 99 ? 3.123 10.610 -2.784 1.00 94.94 99 HIS A CA 1
ATOM 765 C C . HIS A 1 99 ? 3.625 9.606 -3.831 1.00 94.94 99 HIS A C 1
ATOM 767 O O . HIS A 1 99 ? 3.736 8.417 -3.548 1.00 94.94 99 HIS A O 1
ATOM 773 N N . ASP A 1 100 ? 3.925 10.056 -5.054 1.00 96.31 100 ASP A N 1
ATOM 774 C CA . ASP A 1 100 ? 4.547 9.191 -6.066 1.00 96.31 100 ASP A CA 1
ATOM 775 C C . ASP A 1 100 ? 5.766 8.453 -5.488 1.00 96.31 100 ASP A C 1
ATOM 777 O O . ASP A 1 100 ? 6.680 9.072 -4.933 1.00 96.31 100 ASP A O 1
ATOM 781 N N . GLY A 1 101 ? 5.786 7.136 -5.663 1.00 95.19 101 GLY A N 1
ATOM 782 C CA . GLY A 1 101 ? 6.899 6.283 -5.279 1.00 95.19 101 GLY A CA 1
ATOM 783 C C . GLY A 1 101 ? 8.010 6.286 -6.326 1.00 95.19 101 GLY A C 1
ATOM 784 O O . GLY A 1 101 ? 7.776 6.531 -7.513 1.00 95.19 101 GLY A O 1
ATOM 785 N N . ILE A 1 102 ? 9.225 5.968 -5.882 1.00 95.06 102 ILE A N 1
ATOM 786 C CA . ILE A 1 102 ? 10.358 5.646 -6.753 1.00 95.06 102 ILE A CA 1
ATOM 787 C C . ILE A 1 102 ? 10.542 4.130 -6.718 1.00 95.06 102 ILE A C 1
ATOM 789 O O . ILE A 1 102 ? 10.633 3.541 -5.641 1.00 95.06 102 ILE A O 1
ATOM 793 N N . VAL A 1 103 ? 10.579 3.503 -7.889 1.00 94.25 103 VAL A N 1
ATOM 794 C CA . VAL A 1 103 ? 10.760 2.055 -8.018 1.00 94.25 103 VAL A CA 1
ATOM 795 C C . VAL A 1 103 ? 12.249 1.728 -7.971 1.00 94.25 103 VAL A C 1
ATOM 797 O O . VAL A 1 103 ? 13.038 2.244 -8.762 1.00 94.25 103 VAL A O 1
ATOM 800 N N . HIS A 1 104 ? 12.630 0.861 -7.035 1.00 92.38 104 HIS A N 1
ATOM 801 C CA . HIS A 1 104 ? 13.997 0.384 -6.860 1.00 92.38 104 HIS A CA 1
ATOM 802 C C . HIS A 1 104 ? 14.058 -1.123 -7.123 1.00 92.38 104 HIS A C 1
ATOM 804 O O . HIS A 1 104 ? 13.707 -1.922 -6.258 1.00 92.38 104 HIS A O 1
ATOM 810 N N . GLY A 1 105 ? 14.537 -1.510 -8.307 1.00 86.62 105 GLY A N 1
ATOM 811 C CA . GLY A 1 105 ? 14.543 -2.914 -8.727 1.00 86.62 105 GLY A CA 1
ATOM 812 C C . GLY A 1 105 ? 13.135 -3.456 -9.007 1.00 86.62 105 GLY A C 1
ATOM 813 O O . GLY A 1 105 ? 12.191 -2.685 -9.158 1.00 86.62 105 GLY A O 1
ATOM 814 N N . GLY A 1 106 ? 13.013 -4.784 -9.091 1.00 85.25 106 GLY A N 1
ATOM 815 C CA . GLY A 1 106 ? 11.774 -5.454 -9.496 1.00 85.25 106 GLY A CA 1
ATOM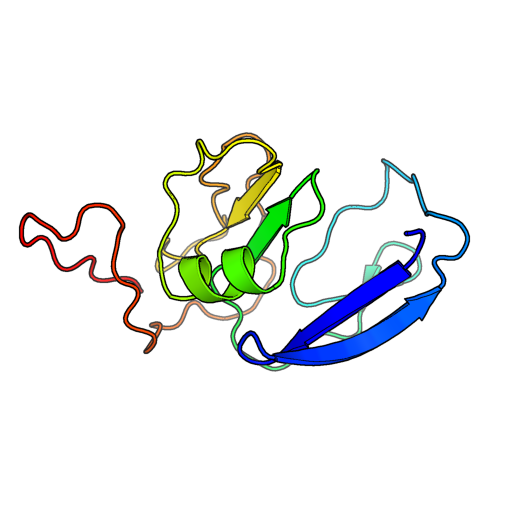 816 C C . GLY A 1 106 ? 11.494 -5.352 -10.998 1.00 85.25 106 GLY A C 1
ATOM 817 O O . GLY A 1 106 ? 12.184 -4.650 -11.738 1.00 85.25 106 GLY A O 1
ATOM 818 N N . GLU A 1 107 ? 10.480 -6.084 -11.449 1.00 88.56 107 GLU A N 1
ATOM 819 C CA . GLU A 1 107 ? 10.004 -6.059 -12.831 1.00 88.56 107 GLU A CA 1
ATOM 820 C C . GLU A 1 107 ? 8.513 -5.730 -12.841 1.00 88.56 107 GLU A C 1
ATOM 822 O O . GLU A 1 107 ? 7.743 -6.270 -12.047 1.00 88.56 107 GLU A O 1
ATOM 827 N N . TRP A 1 108 ? 8.109 -4.846 -13.753 1.00 89.56 108 TRP A N 1
ATOM 828 C CA . TRP A 1 108 ? 6.698 -4.608 -14.029 1.00 89.56 108 TRP A CA 1
ATOM 829 C C . TRP A 1 108 ? 6.136 -5.820 -14.762 1.00 89.56 108 TRP A C 1
ATOM 831 O O . TRP A 1 108 ? 6.669 -6.236 -15.793 1.00 89.56 108 TRP A O 1
ATOM 841 N N . VAL A 1 109 ? 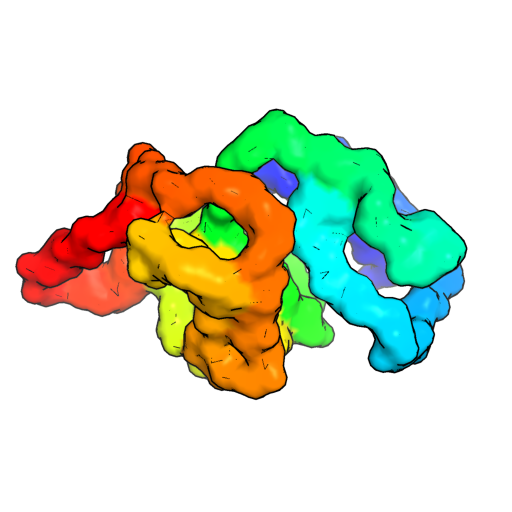5.063 -6.386 -14.225 1.00 87.75 109 VAL A N 1
ATOM 842 C CA . VAL A 1 109 ? 4.417 -7.585 -14.757 1.00 87.75 109 VAL A CA 1
ATOM 843 C C . VAL A 1 109 ? 2.931 -7.332 -14.909 1.00 87.75 109 VAL A C 1
ATOM 845 O O . VAL A 1 109 ? 2.365 -6.566 -14.144 1.00 87.75 109 VAL A O 1
ATOM 848 N N . HIS A 1 110 ? 2.317 -7.998 -15.886 1.00 80.81 110 HIS A N 1
ATOM 849 C CA . HIS A 1 110 ? 0.882 -7.892 -16.116 1.00 80.81 110 HIS A CA 1
ATOM 850 C C . HIS A 1 110 ? 0.087 -8.567 -14.987 1.00 80.81 110 HIS A C 1
ATOM 852 O O . HIS A 1 110 ? 0.307 -9.744 -14.669 1.00 80.81 110 HIS A O 1
ATOM 858 N N . SER A 1 111 ? -0.859 -7.830 -14.424 1.00 78.62 111 SER A N 1
ATOM 859 C CA . SER A 1 111 ? -1.825 -8.262 -13.444 1.00 78.62 111 SER A CA 1
ATOM 860 C C . SER A 1 111 ? -2.837 -9.173 -14.120 1.00 78.62 111 SER A C 1
ATOM 862 O O . SER A 1 111 ? -3.417 -8.881 -15.163 1.00 78.62 111 SER A O 1
ATOM 864 N N . HIS A 1 112 ? -3.053 -10.329 -13.503 1.00 70.75 112 HIS A N 1
ATOM 865 C CA . HIS A 1 112 ? -4.091 -11.269 -13.921 1.00 70.75 112 HIS A CA 1
ATOM 866 C C . HIS A 1 112 ? -5.392 -11.053 -13.134 1.00 70.75 112 HIS A C 1
ATOM 868 O O . HIS A 1 112 ? -6.336 -11.838 -13.266 1.00 70.75 112 HIS A O 1
ATOM 874 N N . VAL A 1 113 ? -5.436 -10.027 -12.276 1.00 68.81 113 VAL A N 1
ATOM 875 C CA . VAL A 1 113 ? -6.608 -9.681 -11.478 1.00 68.81 113 VAL A CA 1
ATOM 876 C C . VAL A 1 113 ? -7.479 -8.735 -12.293 1.00 68.81 113 VAL A C 1
ATOM 878 O O . VAL A 1 113 ? -7.139 -7.580 -12.508 1.00 68.81 113 VAL A O 1
ATOM 881 N N . ALA A 1 114 ? -8.640 -9.217 -12.731 1.00 63.06 114 ALA A N 1
ATOM 882 C CA . ALA A 1 114 ? -9.646 -8.347 -13.322 1.00 63.06 114 ALA A CA 1
ATOM 883 C C . ALA A 1 114 ? -10.320 -7.531 -12.211 1.00 63.06 114 ALA A C 1
ATOM 885 O O . ALA A 1 114 ? -11.162 -8.053 -11.473 1.00 63.06 114 ALA A O 1
ATOM 886 N N . LEU A 1 115 ? -9.951 -6.260 -12.083 1.00 63.16 115 LEU A N 1
ATOM 887 C CA . LEU A 1 115 ? -10.691 -5.305 -11.269 1.00 63.16 115 LEU A CA 1
ATOM 888 C C . LEU A 1 115 ? -11.804 -4.708 -12.122 1.00 63.16 115 LEU A C 1
ATOM 890 O O . LEU A 1 115 ? -11.582 -4.317 -13.264 1.00 63.16 115 LEU A O 1
ATOM 894 N N . ALA A 1 116 ? -13.012 -4.624 -11.568 1.00 59.97 116 ALA A N 1
ATOM 895 C CA . ALA A 1 116 ? -14.019 -3.768 -12.175 1.00 59.97 116 ALA A CA 1
ATOM 896 C C . ALA A 1 116 ? -13.646 -2.323 -11.824 1.00 59.97 116 ALA A C 1
ATOM 898 O O . ALA A 1 116 ? -13.630 -1.942 -10.652 1.00 59.97 116 ALA A O 1
ATOM 899 N N . SER A 1 117 ? -13.340 -1.495 -12.813 1.00 51.25 117 SER A N 1
ATOM 900 C CA . SER A 1 117 ? -13.264 -0.058 -12.593 1.00 51.25 117 SER A CA 1
ATOM 901 C C . SER A 1 117 ? -14.651 0.440 -12.186 1.00 51.25 117 SER A C 1
ATOM 903 O O . SER A 1 117 ? -15.669 0.051 -12.762 1.00 51.25 117 SER A O 1
ATOM 905 N N . TYR A 1 118 ? -14.728 1.370 -11.230 1.00 42.59 118 TYR A N 1
ATOM 906 C CA . TYR A 1 118 ? -15.984 2.062 -10.899 1.00 42.59 118 TYR A CA 1
ATOM 907 C C . TYR A 1 118 ? -16.634 2.740 -12.136 1.00 42.59 118 TYR A C 1
ATOM 909 O O . TYR A 1 118 ? -17.816 3.087 -12.120 1.00 42.59 118 TYR A O 1
ATOM 917 N N . LYS A 1 119 ? -15.886 2.903 -13.241 1.00 41.81 119 LYS A N 1
ATOM 918 C CA . LYS A 1 119 ? -16.364 3.418 -14.534 1.00 41.81 119 LYS A CA 1
ATOM 919 C C . LYS A 1 119 ? -16.863 2.356 -15.529 1.00 41.81 119 LYS A C 1
ATOM 921 O O . LYS A 1 119 ? -17.358 2.737 -16.591 1.00 41.81 119 LYS A O 1
ATOM 926 N N . ASP A 1 120 ? -16.848 1.067 -15.203 1.00 45.38 120 ASP A N 1
ATOM 927 C CA . ASP A 1 120 ? -17.125 -0.009 -16.175 1.00 45.38 120 ASP A CA 1
ATOM 928 C C . ASP A 1 120 ? -18.600 -0.216 -16.541 1.00 45.38 120 ASP A C 1
ATOM 930 O O . ASP A 1 120 ? -18.957 -1.166 -17.236 1.00 45.38 120 ASP A O 1
ATOM 934 N N . SER A 1 121 ? -19.474 0.736 -16.209 1.00 41.69 121 SER A N 1
ATOM 935 C CA . SER A 1 121 ? -20.796 0.807 -16.843 1.00 41.69 121 SER A CA 1
ATOM 936 C C . SER A 1 121 ? -20.748 1.238 -18.324 1.00 41.69 121 SER A C 1
ATOM 938 O O . SER A 1 121 ? -21.791 1.217 -18.975 1.00 41.69 121 SER A O 1
ATOM 940 N N . PHE A 1 122 ? -19.572 1.576 -18.890 1.00 39.09 122 PHE A N 1
ATOM 941 C CA . PHE A 1 122 ? -19.449 2.080 -20.273 1.00 39.09 122 PHE A CA 1
ATOM 942 C C . PHE A 1 122 ? -18.320 1.486 -21.145 1.00 39.09 122 PHE A C 1
ATOM 944 O O . PHE A 1 122 ? -17.926 2.101 -22.134 1.00 39.09 122 PHE A O 1
ATOM 951 N N . GLY A 1 123 ? -17.855 0.262 -20.874 1.00 33.16 123 GLY A N 1
ATOM 952 C CA . GLY A 1 123 ? -17.205 -0.556 -21.913 1.00 33.16 123 GLY A CA 1
ATOM 953 C C . GLY A 1 123 ? -15.789 -0.156 -22.347 1.00 33.16 123 GLY A C 1
ATOM 954 O O . GLY A 1 123 ? -15.414 -0.428 -23.487 1.00 33.16 123 GLY A O 1
ATOM 955 N N . CYS A 1 124 ? -14.986 0.435 -21.464 1.00 39.31 124 CYS A N 1
ATOM 956 C CA . CYS A 1 124 ? -13.543 0.527 -21.675 1.00 39.31 124 CYS A CA 1
ATOM 957 C C . CYS A 1 124 ? -12.886 -0.497 -20.750 1.00 39.31 124 CYS A C 1
ATOM 959 O O . CYS A 1 124 ? -12.797 -0.254 -19.555 1.00 39.31 124 CYS A O 1
ATOM 961 N N . VAL A 1 125 ? -12.498 -1.657 -21.287 1.00 43.31 125 VAL A N 1
ATOM 962 C CA . VAL A 1 125 ? -11.679 -2.620 -20.539 1.00 43.31 125 VAL A CA 1
ATOM 963 C C . VAL A 1 125 ? -10.353 -1.922 -20.286 1.00 43.31 125 VAL A C 1
ATOM 965 O O . VAL A 1 125 ? -9.593 -1.689 -21.229 1.00 43.31 125 VAL A O 1
ATOM 968 N N . ASP A 1 126 ? -10.124 -1.504 -19.046 1.00 46.50 126 ASP A N 1
ATOM 969 C CA . ASP A 1 126 ? -8.818 -1.016 -18.643 1.00 46.50 126 ASP A CA 1
ATOM 970 C C . ASP A 1 126 ? -7.868 -2.197 -18.826 1.00 46.50 126 ASP A C 1
ATOM 972 O O . ASP A 1 126 ? -8.010 -3.240 -18.186 1.00 46.50 126 ASP A O 1
ATOM 976 N N . THR A 1 127 ? -6.980 -2.105 -19.814 1.00 43.56 127 THR A N 1
ATOM 977 C CA . THR A 1 127 ? -5.912 -3.091 -19.953 1.00 43.56 127 THR A CA 1
ATOM 978 C C . THR A 1 127 ? -4.880 -2.699 -18.913 1.00 43.56 127 THR A C 1
ATOM 980 O O . THR A 1 127 ? -3.883 -2.063 -19.238 1.00 43.56 127 THR A O 1
ATOM 983 N N . MET A 1 128 ? -5.202 -3.002 -17.655 1.00 54.72 128 MET A N 1
ATOM 984 C CA . MET A 1 128 ? -4.283 -2.931 -16.531 1.00 54.72 128 MET A CA 1
ATOM 985 C C . MET A 1 128 ? -3.142 -3.879 -16.877 1.00 54.72 128 MET A C 1
ATOM 987 O O . MET A 1 128 ? -3.343 -5.088 -16.999 1.00 54.72 128 MET A O 1
ATOM 991 N N . CYS A 1 129 ? -1.971 -3.324 -17.182 1.00 52.62 129 CYS A N 1
ATOM 992 C CA . CYS A 1 129 ? -0.761 -4.020 -16.783 1.00 52.62 129 CYS A CA 1
ATOM 993 C C . CYS A 1 129 ? -0.853 -4.187 -15.268 1.00 52.62 129 CYS A C 1
ATOM 995 O O . CYS A 1 129 ? -0.452 -5.265 -14.837 1.00 52.62 129 CYS A O 1
#

Sequence (129 aa):
DGKSYLYVNGTLWASQKEGAQDNNPETPVLLGALQEKGNPMDFFDGIIDEVRIWSVARTQDELRMAMHLSLTGSEDGLSGYWPFDECGGERAKDRKAGHDGIVHGGEWVHSHVALASYKDSFGCVDTMC

Secondary structure (DSSP, 8-state):
--EEEEEETTEEEEEEE--PPP--SSSPPPSSSEEETTEEES---S----EEEESSPPPHHHHHHHTTEE--S--TTEEEEE--TT-SSSEE--TTSS-PEEP-S---------PEETTGGG-------

pLDDT: mean 86.37, std 15.72, range [33.16, 98.19]

InterPro domains:
  IPR013320 Concanavalin A-like lectin/glucanase domain superfamily [SSF49899] (2-86)

Foldseek 3Di:
DQKDFDDDLLHTDDMDGHDDDDPDPPDDDDDQFDDDPNDTHDGHDDDDFWDWDFQDDDDSVRCNVPVQEDDQLPDPRTDWIFGLQPQDDQWGATSVDDDIDGDDDDHRDQDPRQRDYPPPVPDDRPRRD

Radius of gyration: 16.08 Å; chains: 1; bounding box: 40×28×43 Å